Protein AF-N1WBC8-F1 (afdb_monomer_lite)

pLDDT: mean 75.46, std 14.72, range [40.03, 92.44]

Foldseek 3Di:
DPDPPVVVVVVVVVVVVVVVVVVPPDDVLVAPPVVQLLDLVSLLVCLVVVRDQLQAHPPWGDGPLQVLLVPDPPRPCSLVSLVSSVVSVRQQCRAGPVRDGSLNSCVVVVPVPSNVSNVPD

Structure (mmCIF, N/CA/C/O backbone):
data_AF-N1WBC8-F1
#
_entry.id   AF-N1WBC8-F1
#
loop_
_atom_site.group_PDB
_atom_site.id
_atom_site.type_symbol
_atom_site.label_atom_id
_atom_site.label_alt_id
_atom_site.label_comp_id
_atom_site.label_asym_id
_atom_site.label_entity_id
_atom_site.label_seq_id
_atom_site.pdbx_PDB_ins_code
_atom_site.Cartn_x
_atom_site.Cartn_y
_atom_site.Cartn_z
_atom_site.occupancy
_atom_site.B_iso_or_equiv
_atom_site.auth_seq_id
_atom_site.auth_comp_id
_atom_site.auth_asym_id
_atom_site.auth_atom_id
_atom_site.pdbx_PDB_model_num
ATOM 1 N N . MET A 1 1 ? 19.379 -21.138 -60.695 1.00 44.97 1 MET A N 1
ATOM 2 C CA . MET A 1 1 ? 18.490 -20.348 -59.812 1.00 44.97 1 MET A CA 1
ATOM 3 C C . MET A 1 1 ? 18.537 -20.942 -58.409 1.00 44.97 1 MET A C 1
ATOM 5 O O . MET A 1 1 ? 17.700 -21.765 -58.060 1.00 44.97 1 MET A O 1
ATOM 9 N N . VAL A 1 2 ? 19.564 -20.601 -57.625 1.00 48.06 2 VAL A N 1
ATOM 10 C CA . VAL A 1 2 ? 19.658 -21.041 -56.225 1.00 48.06 2 VAL A CA 1
ATOM 11 C C . VAL A 1 2 ? 18.771 -20.110 -55.412 1.00 48.06 2 VAL A C 1
ATOM 13 O O . VAL A 1 2 ? 18.993 -18.904 -55.375 1.00 48.06 2 VAL A O 1
ATOM 16 N N . LYS A 1 3 ? 17.696 -20.685 -54.866 1.00 49.28 3 LYS A N 1
ATOM 17 C CA . LYS A 1 3 ? 16.704 -20.017 -54.026 1.00 49.28 3 LYS A CA 1
ATOM 18 C C . LYS A 1 3 ? 17.417 -19.251 -52.920 1.00 49.28 3 LYS A C 1
ATOM 20 O O . LYS A 1 3 ? 18.082 -19.851 -52.079 1.00 49.28 3 LYS A O 1
ATOM 25 N N . ASP A 1 4 ? 17.190 -17.946 -52.909 1.00 57.06 4 ASP A N 1
ATOM 26 C CA . ASP A 1 4 ? 17.578 -16.997 -51.871 1.00 57.06 4 ASP A CA 1
ATOM 27 C C . ASP A 1 4 ? 16.759 -17.242 -50.582 1.00 57.06 4 ASP A C 1
ATOM 29 O O . ASP A 1 4 ? 15.929 -16.450 -50.134 1.00 57.06 4 ASP A O 1
ATOM 33 N N . SER A 1 5 ? 16.898 -18.459 -50.052 1.00 57.84 5 SER A N 1
ATOM 34 C CA . SER A 1 5 ? 16.231 -18.953 -48.849 1.00 57.84 5 SER A CA 1
ATOM 35 C C . SER A 1 5 ? 16.912 -18.408 -47.596 1.00 57.84 5 SER A C 1
ATOM 37 O O . SER A 1 5 ? 16.259 -18.204 -46.575 1.00 57.84 5 SER A O 1
ATOM 39 N N . ASN A 1 6 ? 18.210 -18.116 -47.701 1.00 51.81 6 ASN A N 1
ATOM 40 C CA . ASN A 1 6 ? 19.028 -17.625 -46.599 1.00 51.81 6 ASN A CA 1
ATOM 41 C C . ASN A 1 6 ? 18.705 -16.159 -46.270 1.00 51.81 6 ASN A C 1
ATOM 43 O O . ASN A 1 6 ? 18.590 -15.825 -45.095 1.00 51.81 6 ASN A O 1
ATOM 47 N N . SER A 1 7 ? 18.444 -15.313 -47.277 1.00 56.66 7 SER A N 1
ATOM 48 C CA . SER A 1 7 ? 18.057 -13.905 -47.080 1.00 56.66 7 SER A CA 1
ATOM 49 C C . SER A 1 7 ? 16.722 -13.758 -46.335 1.00 56.66 7 SER A C 1
ATOM 51 O O . SER A 1 7 ? 16.610 -13.012 -45.362 1.00 56.66 7 SER A O 1
ATOM 53 N N . LYS A 1 8 ? 15.713 -14.564 -46.696 1.00 57.72 8 LYS A N 1
ATOM 54 C CA . LYS A 1 8 ? 14.403 -14.570 -46.014 1.00 57.72 8 LYS A CA 1
ATOM 55 C C . LYS A 1 8 ? 14.492 -15.058 -44.567 1.00 57.72 8 LYS A C 1
ATOM 57 O O . LYS A 1 8 ? 13.728 -14.594 -43.721 1.00 57.72 8 LYS A O 1
ATOM 62 N N . PHE A 1 9 ? 15.409 -15.984 -44.287 1.00 59.47 9 PHE A N 1
ATOM 63 C CA . PHE A 1 9 ? 15.671 -16.476 -42.937 1.00 59.47 9 PHE A CA 1
ATOM 64 C C . PHE A 1 9 ? 16.358 -15.404 -42.083 1.00 59.47 9 PHE A C 1
ATOM 66 O O . PHE A 1 9 ? 15.943 -15.163 -40.954 1.00 59.47 9 PHE A O 1
ATOM 73 N N . PHE A 1 10 ? 17.329 -14.690 -42.659 1.00 60.34 10 PHE A N 1
ATOM 74 C CA . PHE A 1 10 ? 18.046 -13.603 -41.992 1.00 60.34 10 PHE A CA 1
ATOM 75 C C . PHE A 1 10 ? 17.134 -12.419 -41.649 1.00 60.34 10 PHE A C 1
ATOM 77 O O . PHE A 1 10 ? 17.181 -11.911 -40.533 1.00 60.34 10 PHE A O 1
ATOM 84 N N . ILE A 1 11 ? 16.249 -12.017 -42.567 1.00 62.50 11 ILE A N 1
ATOM 85 C CA . ILE A 1 11 ? 15.295 -10.918 -42.338 1.00 62.50 11 ILE A CA 1
ATOM 86 C C . ILE A 1 11 ? 14.271 -11.295 -41.259 1.00 62.50 11 ILE A C 1
ATOM 88 O O . ILE A 1 11 ? 13.966 -10.483 -40.390 1.00 62.50 11 ILE A O 1
ATOM 92 N N . ARG A 1 12 ? 13.767 -12.537 -41.266 1.00 58.19 12 ARG A N 1
ATOM 93 C CA . ARG A 1 12 ? 12.869 -13.032 -40.210 1.00 58.19 12 ARG A CA 1
ATOM 94 C C . ARG A 1 12 ? 13.568 -13.123 -38.861 1.00 58.19 12 ARG A C 1
ATOM 96 O O . ARG A 1 12 ? 12.943 -12.802 -37.860 1.00 58.19 12 ARG A O 1
ATOM 103 N N . PHE A 1 13 ? 14.838 -13.519 -38.842 1.00 66.38 13 PHE A N 1
ATOM 104 C CA . PHE A 1 13 ? 15.658 -13.561 -37.635 1.00 66.38 13 PHE A CA 1
ATOM 105 C C . PHE A 1 13 ? 15.904 -12.155 -37.072 1.00 66.38 13 PHE A C 1
ATOM 107 O O . PHE A 1 13 ? 15.673 -11.941 -35.891 1.00 66.38 13 PHE A O 1
ATOM 114 N N . LEU A 1 14 ? 16.255 -11.179 -37.916 1.00 63.72 14 LEU A N 1
ATOM 115 C CA . LEU A 1 14 ? 16.393 -9.764 -37.541 1.00 63.72 14 LEU A CA 1
ATOM 116 C C . LEU A 1 14 ? 15.074 -9.148 -37.054 1.00 63.72 14 LEU A C 1
ATOM 118 O O . LEU A 1 14 ? 15.063 -8.375 -36.098 1.00 63.72 14 LEU A O 1
ATOM 122 N N . TYR A 1 15 ? 13.950 -9.505 -37.678 1.00 61.25 15 TYR A N 1
ATOM 123 C CA . TYR A 1 15 ? 12.629 -9.093 -37.207 1.00 61.25 15 TYR A CA 1
ATOM 124 C C . TYR A 1 15 ? 12.297 -9.740 -35.857 1.00 61.25 15 TYR A C 1
ATOM 126 O O . TYR A 1 15 ? 11.797 -9.067 -34.969 1.00 61.25 15 TYR A O 1
ATOM 134 N N . TYR A 1 16 ? 12.632 -11.018 -35.657 1.00 57.62 16 TYR A N 1
ATOM 135 C CA . TYR A 1 16 ? 12.417 -11.703 -34.382 1.00 57.62 16 TYR A CA 1
ATOM 136 C C . TYR A 1 16 ? 13.289 -11.134 -33.267 1.00 57.62 16 TYR A C 1
ATOM 138 O O . TYR A 1 16 ? 12.794 -10.930 -32.166 1.00 57.62 16 TYR A O 1
ATOM 146 N N . THR A 1 17 ? 14.564 -10.844 -33.529 1.00 62.38 17 THR A N 1
ATOM 147 C CA . THR A 1 17 ? 15.445 -10.262 -32.513 1.00 62.38 17 THR A CA 1
ATOM 148 C C . THR A 1 17 ? 15.011 -8.848 -32.160 1.00 62.38 17 THR A C 1
ATOM 150 O O . THR A 1 17 ? 14.892 -8.554 -30.981 1.00 62.38 17 THR A O 1
ATOM 153 N N . THR A 1 18 ? 14.677 -7.997 -33.133 1.00 58.62 18 THR A N 1
ATOM 154 C CA . THR A 1 18 ? 14.194 -6.633 -32.848 1.00 58.62 18 THR A CA 1
ATOM 155 C C . THR A 1 18 ? 12.823 -6.618 -32.167 1.00 58.62 18 THR A C 1
ATOM 157 O O . THR A 1 18 ? 12.631 -5.854 -31.224 1.00 58.62 18 THR A O 1
ATOM 160 N N . LEU A 1 19 ? 11.893 -7.491 -32.567 1.00 54.72 19 LEU A N 1
ATOM 161 C CA . LEU A 1 19 ? 10.569 -7.629 -31.950 1.00 54.72 19 LEU A CA 1
ATOM 162 C C . LEU A 1 19 ? 10.660 -8.176 -30.518 1.00 54.72 19 LEU A C 1
ATOM 164 O O . LEU A 1 19 ? 9.981 -7.673 -29.626 1.00 54.72 19 LEU A O 1
ATOM 168 N N . VAL A 1 20 ? 11.531 -9.163 -30.277 1.00 55.50 20 VAL A N 1
ATOM 169 C CA . VAL A 1 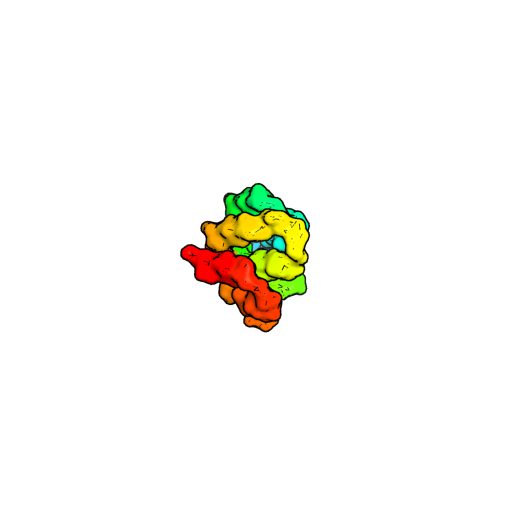20 ? 11.804 -9.682 -28.929 1.00 55.50 20 VAL A CA 1
ATOM 170 C C . VAL A 1 20 ? 12.529 -8.635 -28.095 1.00 55.50 20 VAL A C 1
ATOM 172 O O . VAL A 1 20 ? 12.126 -8.437 -26.964 1.00 55.50 20 VAL A O 1
ATOM 175 N N . SER A 1 21 ? 13.498 -7.889 -28.633 1.00 53.72 21 SER A N 1
ATOM 176 C CA . SER A 1 21 ? 14.140 -6.784 -27.908 1.00 53.72 21 SER A CA 1
ATOM 177 C C . SER A 1 21 ? 13.150 -5.686 -27.508 1.00 53.72 21 SER A C 1
ATOM 179 O O . SER A 1 21 ? 13.275 -5.149 -26.416 1.00 53.72 21 SER A O 1
ATOM 181 N N . PHE A 1 22 ? 12.143 -5.389 -28.340 1.00 54.19 22 PHE A N 1
ATOM 182 C CA . PHE A 1 22 ? 11.068 -4.440 -28.015 1.00 54.19 22 PHE A CA 1
ATOM 183 C C . PHE A 1 22 ? 10.083 -4.979 -26.963 1.00 54.19 22 PHE A C 1
ATOM 185 O O . PHE A 1 22 ? 9.542 -4.206 -26.178 1.00 54.19 22 PHE A O 1
ATOM 192 N N . LEU A 1 23 ? 9.871 -6.299 -26.914 1.00 47.12 23 LEU A N 1
ATOM 193 C CA . LEU A 1 23 ? 9.051 -6.978 -25.899 1.00 47.12 23 LEU A CA 1
ATOM 194 C C . LEU A 1 23 ? 9.824 -7.273 -24.600 1.00 47.12 23 LEU A C 1
ATOM 196 O O . LEU A 1 23 ? 9.219 -7.403 -23.540 1.00 47.12 23 LEU A O 1
ATOM 200 N N . THR A 1 24 ? 11.156 -7.339 -24.670 1.00 44.47 24 THR A N 1
ATOM 201 C CA . THR A 1 24 ? 12.092 -7.407 -23.541 1.00 44.47 24 THR A CA 1
ATOM 202 C C . THR A 1 24 ? 12.691 -6.038 -23.228 1.00 44.47 24 THR A C 1
ATOM 204 O O . THR A 1 24 ? 13.782 -5.971 -22.667 1.00 44.47 24 THR A O 1
ATOM 207 N N . PHE A 1 25 ? 12.002 -4.947 -23.565 1.00 46.12 25 PHE A N 1
ATOM 208 C CA . PHE A 1 25 ? 12.090 -3.712 -22.796 1.00 46.12 25 PHE A CA 1
ATOM 209 C C . PHE A 1 25 ? 11.085 -3.843 -21.643 1.00 46.12 25 PHE A C 1
ATOM 211 O O . PHE A 1 25 ? 9.967 -3.330 -21.737 1.00 46.12 25 PHE A O 1
ATOM 218 N N . PRO A 1 26 ? 11.404 -4.566 -20.550 1.00 46.94 26 PRO A N 1
ATOM 219 C CA . PRO A 1 26 ? 10.640 -4.385 -19.351 1.00 46.94 26 PRO A CA 1
ATOM 220 C C . PRO A 1 26 ? 10.943 -2.976 -18.854 1.00 46.94 26 PRO A C 1
ATOM 222 O O . PRO A 1 26 ? 12.087 -2.530 -18.791 1.00 46.94 26 PRO A O 1
ATOM 225 N N . LEU A 1 27 ? 9.885 -2.337 -18.399 1.00 48.44 27 LEU A N 1
ATOM 226 C CA . LEU A 1 27 ? 9.965 -1.485 -17.238 1.00 48.44 27 LEU A CA 1
ATOM 227 C C . LEU A 1 27 ? 10.791 -0.183 -17.387 1.00 48.44 27 LEU A C 1
ATOM 229 O O . LEU A 1 27 ? 11.807 0.009 -16.733 1.00 48.44 27 LEU A O 1
ATOM 233 N N . LEU A 1 28 ? 10.208 0.831 -18.027 1.00 40.03 28 LEU A N 1
ATOM 234 C CA . LEU A 1 28 ? 9.931 2.039 -17.232 1.00 40.03 28 LEU A CA 1
ATOM 235 C C . LEU A 1 28 ? 8.512 1.917 -16.658 1.00 40.03 28 LEU A C 1
ATOM 237 O O . LEU A 1 28 ? 7.658 2.785 -16.798 1.00 40.03 28 LEU A O 1
ATOM 241 N N . GLY A 1 29 ? 8.250 0.775 -16.021 1.00 48.12 29 GLY A N 1
ATOM 242 C CA . GLY A 1 29 ? 7.195 0.652 -15.041 1.00 48.12 29 GLY A CA 1
ATOM 243 C C . GLY A 1 29 ? 7.668 1.581 -13.956 1.00 48.12 29 GLY A C 1
ATOM 244 O O . GLY A 1 29 ? 8.672 1.290 -13.317 1.00 48.12 29 GLY A O 1
ATOM 245 N N . THR A 1 30 ? 7.050 2.756 -13.903 1.00 54.31 30 THR A N 1
ATOM 246 C CA . THR A 1 30 ? 7.301 3.810 -12.932 1.00 54.31 30 THR A CA 1
ATOM 247 C C . THR A 1 30 ? 7.555 3.161 -11.584 1.00 54.31 30 THR A C 1
ATOM 249 O O . THR A 1 30 ? 6.605 2.715 -10.935 1.00 54.31 30 THR A O 1
ATOM 252 N N . GLU A 1 31 ? 8.828 3.019 -11.214 1.00 61.00 31 GLU A N 1
ATOM 253 C CA . GLU A 1 31 ? 9.176 2.362 -9.968 1.00 61.00 31 GLU A CA 1
ATOM 254 C C . GLU A 1 31 ? 8.432 3.114 -8.864 1.00 61.00 31 GLU A C 1
ATOM 256 O O . GLU A 1 31 ? 8.286 4.343 -8.920 1.00 61.00 31 GLU A O 1
ATOM 261 N N . LEU A 1 32 ? 7.850 2.369 -7.927 1.00 67.06 32 LEU A N 1
ATOM 262 C CA . LEU A 1 32 ? 7.137 2.940 -6.796 1.00 67.06 32 LEU A CA 1
ATOM 263 C C . LEU A 1 32 ? 8.135 3.745 -5.945 1.00 67.06 32 LEU A C 1
ATOM 265 O O . LEU A 1 32 ? 8.737 3.227 -5.006 1.00 67.06 32 LEU A O 1
ATOM 269 N N . ASP A 1 33 ? 8.326 5.014 -6.297 1.00 72.00 33 ASP A N 1
ATOM 270 C CA . ASP A 1 33 ? 9.133 5.954 -5.533 1.00 72.00 33 ASP A CA 1
ATOM 271 C C . ASP A 1 33 ? 8.303 6.485 -4.362 1.00 72.00 33 ASP A C 1
ATOM 273 O O . ASP A 1 33 ? 7.462 7.380 -4.500 1.00 72.00 33 ASP A O 1
ATOM 277 N N . LEU A 1 34 ? 8.556 5.913 -3.187 1.00 70.00 34 LEU A N 1
ATOM 278 C CA . LEU A 1 34 ? 7.876 6.248 -1.938 1.00 70.00 34 LEU A CA 1
ATOM 279 C C . LEU A 1 34 ? 8.117 7.690 -1.485 1.00 70.00 34 LEU A C 1
ATOM 281 O O . LEU A 1 34 ? 7.323 8.212 -0.702 1.00 70.00 34 LEU A O 1
ATOM 285 N N . SER A 1 35 ? 9.173 8.352 -1.972 1.00 69.44 35 SER A N 1
ATOM 286 C CA . SER A 1 35 ? 9.389 9.776 -1.696 1.00 69.44 35 SER A CA 1
ATOM 287 C C . SER A 1 35 ? 8.281 10.633 -2.315 1.00 69.44 35 SER A C 1
ATOM 289 O O . SER A 1 35 ? 7.831 11.600 -1.703 1.00 69.44 35 SER A O 1
ATOM 291 N N . GLN A 1 36 ? 7.768 10.212 -3.475 1.00 68.25 36 GLN A N 1
ATOM 292 C CA . GLN A 1 36 ? 6.736 10.910 -4.242 1.00 68.25 36 GLN A CA 1
ATOM 293 C C . GLN A 1 36 ? 5.313 10.500 -3.839 1.00 68.25 36 GLN A C 1
ATOM 295 O O . GLN A 1 36 ? 4.353 11.169 -4.211 1.00 68.25 36 GLN A O 1
ATOM 300 N N . MET A 1 37 ? 5.156 9.423 -3.065 1.00 70.56 37 MET A N 1
ATOM 301 C CA . MET A 1 37 ? 3.853 8.926 -2.597 1.00 70.56 37 MET A CA 1
ATOM 302 C C . MET A 1 37 ? 3.436 9.504 -1.232 1.00 70.56 37 MET A C 1
ATOM 304 O O . MET A 1 37 ? 2.496 9.017 -0.612 1.00 70.56 37 MET A O 1
ATOM 308 N N . ARG A 1 38 ? 4.127 10.541 -0.736 1.00 73.12 38 ARG A N 1
ATOM 309 C CA . ARG A 1 38 ? 3.763 11.236 0.514 1.00 73.12 38 ARG A CA 1
ATOM 310 C C . ARG A 1 38 ? 2.674 12.294 0.330 1.00 73.12 38 ARG A C 1
ATOM 312 O O . ARG A 1 38 ? 1.998 12.623 1.298 1.00 73.12 38 ARG A O 1
ATOM 319 N N . ASP A 1 39 ? 2.509 12.817 -0.884 1.00 79.31 39 ASP A N 1
ATOM 320 C CA . ASP A 1 39 ? 1.542 13.875 -1.192 1.00 79.31 39 ASP A CA 1
ATOM 321 C C . ASP A 1 39 ? 0.301 13.297 -1.906 1.00 79.31 39 ASP A C 1
ATOM 323 O O . ASP A 1 39 ? 0.433 12.681 -2.972 1.00 79.31 39 ASP A O 1
ATOM 327 N N . PRO A 1 40 ? -0.920 13.525 -1.379 1.00 81.12 40 PRO A N 1
ATOM 328 C CA . PRO A 1 40 ? -2.170 13.127 -2.024 1.00 81.12 40 PRO A CA 1
ATOM 329 C C . PRO A 1 40 ? -2.328 13.595 -3.476 1.00 81.12 40 PRO A C 1
ATOM 331 O O . PRO A 1 40 ? -2.944 12.894 -4.279 1.00 81.12 40 PRO A O 1
ATOM 334 N N . LYS A 1 41 ? -1.810 14.778 -3.825 1.00 82.88 41 LYS A N 1
ATOM 335 C CA . LYS A 1 41 ? -1.880 15.320 -5.189 1.00 82.88 41 LYS A CA 1
ATOM 336 C C . LYS A 1 41 ? -1.032 14.491 -6.144 1.00 82.88 41 LYS A C 1
ATOM 338 O O . LYS A 1 41 ? -1.538 14.055 -7.174 1.00 82.88 41 LYS A O 1
ATOM 343 N N . THR A 1 42 ? 0.206 14.198 -5.757 1.00 82.38 42 THR A N 1
ATOM 344 C CA . THR A 1 42 ? 1.133 13.396 -6.562 1.00 82.38 42 THR A CA 1
ATOM 345 C C . THR A 1 42 ? 0.605 11.980 -6.787 1.00 82.38 42 THR A C 1
ATOM 347 O O . THR A 1 42 ? 0.697 11.468 -7.904 1.00 82.38 42 THR A O 1
ATOM 350 N N . ILE A 1 43 ? -0.016 11.360 -5.771 1.00 82.00 43 ILE A N 1
ATOM 351 C CA . ILE A 1 43 ? -0.679 10.057 -5.942 1.00 82.00 43 ILE A CA 1
ATOM 352 C C . ILE A 1 43 ? -1.796 10.151 -6.982 1.00 82.00 43 ILE A C 1
ATOM 354 O O . ILE A 1 43 ? -1.821 9.353 -7.916 1.00 82.00 43 ILE A O 1
ATOM 358 N N . LYS A 1 44 ? -2.700 11.133 -6.860 1.00 83.25 44 LYS A N 1
ATOM 359 C CA . LYS A 1 44 ? -3.804 11.306 -7.818 1.00 83.25 44 LYS A CA 1
ATOM 360 C C . LYS A 1 44 ? -3.301 11.497 -9.243 1.00 83.25 44 LYS A C 1
ATOM 362 O O . LYS A 1 44 ? -3.820 10.875 -10.162 1.00 83.25 44 LYS A O 1
ATOM 367 N N . GLU A 1 45 ? -2.280 12.325 -9.434 1.00 85.00 45 GLU A N 1
ATOM 368 C CA . GLU A 1 45 ? -1.687 12.541 -10.754 1.00 85.00 45 GLU A CA 1
ATOM 369 C C . GLU A 1 45 ? -1.078 11.265 -11.336 1.00 85.00 45 GLU A C 1
ATOM 371 O O . GLU A 1 45 ? -1.244 11.003 -12.526 1.00 85.00 45 GLU A O 1
ATOM 376 N N . LYS A 1 46 ? -0.393 10.456 -10.519 1.00 82.06 46 LYS A N 1
ATOM 377 C CA . LYS A 1 46 ? 0.165 9.168 -10.954 1.00 82.06 46 LYS A CA 1
ATOM 378 C C . LYS A 1 46 ? -0.936 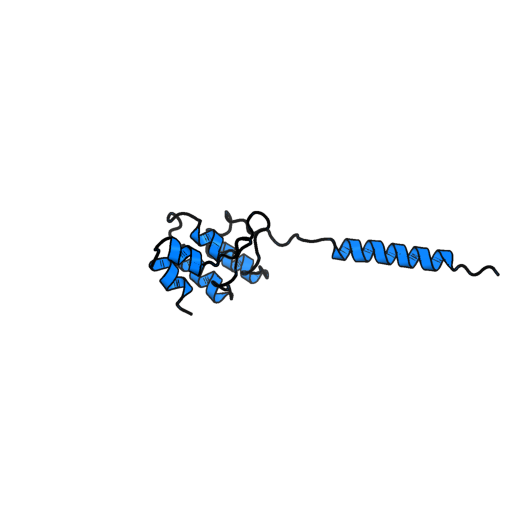8.181 -11.330 1.00 82.06 46 LYS A C 1
ATOM 380 O O . LYS A 1 46 ? -0.871 7.613 -12.416 1.00 82.06 46 LYS A O 1
ATOM 385 N N . VAL A 1 47 ? -1.961 8.025 -10.491 1.00 83.56 47 VAL A N 1
ATOM 386 C CA . VAL A 1 47 ? -3.119 7.164 -10.788 1.00 83.56 47 VAL A CA 1
ATOM 387 C C . VAL A 1 47 ? -3.783 7.596 -12.099 1.00 83.56 47 VAL A C 1
ATOM 389 O O . VAL A 1 47 ? -3.992 6.768 -12.980 1.00 83.56 47 VAL A O 1
ATOM 392 N N . ASN A 1 48 ? -4.003 8.900 -12.296 1.00 84.12 48 ASN A N 1
ATOM 393 C CA . ASN A 1 48 ? -4.576 9.437 -13.537 1.00 84.12 48 ASN A CA 1
ATOM 394 C C . ASN A 1 48 ? -3.701 9.182 -14.778 1.00 84.12 48 ASN A C 1
ATOM 396 O O . ASN A 1 48 ? -4.215 9.136 -15.892 1.00 84.12 48 ASN A O 1
ATOM 400 N N . LYS A 1 49 ? -2.386 9.013 -14.603 1.00 84.94 49 LYS A N 1
ATOM 401 C CA . LYS A 1 49 ? -1.440 8.645 -15.669 1.00 84.94 49 LYS A CA 1
ATOM 402 C C . LYS A 1 49 ? -1.389 7.133 -15.939 1.00 84.94 49 LYS A C 1
ATOM 404 O O . LYS A 1 49 ? -0.536 6.695 -16.704 1.00 84.94 49 LYS A O 1
ATOM 409 N N . GLY A 1 50 ? -2.281 6.346 -15.335 1.00 81.19 50 GLY A N 1
ATOM 410 C CA . GLY A 1 50 ? -2.346 4.894 -15.516 1.00 81.19 50 GLY A CA 1
ATOM 411 C C . GLY A 1 50 ? -1.373 4.122 -14.628 1.00 81.19 50 GLY A C 1
ATOM 412 O O . GLY A 1 50 ? -0.989 3.007 -14.971 1.00 81.19 50 GLY A O 1
ATOM 413 N N . TYR A 1 51 ? -0.943 4.710 -13.508 1.00 83.38 51 TYR A N 1
ATOM 414 C CA . TYR A 1 51 ? -0.162 3.988 -12.509 1.00 83.38 51 TYR A CA 1
ATOM 415 C C . TYR A 1 51 ? -0.967 2.807 -11.957 1.00 83.38 51 TYR A C 1
ATOM 417 O O . TYR A 1 51 ? -2.056 2.998 -11.415 1.00 83.38 51 TYR A O 1
ATOM 425 N N . ASP A 1 52 ? -0.408 1.604 -12.059 1.00 86.38 52 ASP A N 1
ATOM 426 C CA . ASP A 1 52 ? -0.985 0.411 -11.449 1.00 86.38 52 ASP A CA 1
ATOM 427 C C . ASP A 1 52 ? -0.783 0.454 -9.928 1.00 86.38 52 ASP A C 1
ATOM 429 O O . ASP A 1 52 ? 0.320 0.270 -9.411 1.00 86.38 52 ASP A O 1
ATOM 433 N N . VAL A 1 53 ? -1.870 0.707 -9.201 1.00 87.19 53 VAL A N 1
ATOM 434 C CA . VAL A 1 53 ? -1.887 0.791 -7.735 1.00 87.19 53 VAL A CA 1
ATOM 435 C C . VAL A 1 53 ? -1.612 -0.544 -7.038 1.00 87.19 53 VAL A C 1
ATOM 437 O O . VAL A 1 53 ? -1.284 -0.548 -5.853 1.00 87.19 53 VAL A O 1
ATOM 440 N N . ASN A 1 54 ? -1.679 -1.663 -7.759 1.00 88.50 54 ASN A N 1
ATOM 441 C CA . ASN A 1 54 ? -1.346 -2.994 -7.252 1.00 88.50 54 ASN A CA 1
ATOM 442 C C . ASN A 1 54 ? 0.043 -3.467 -7.698 1.00 88.50 54 ASN A C 1
ATOM 444 O O . ASN A 1 54 ? 0.459 -4.578 -7.354 1.00 88.50 54 ASN A O 1
ATOM 448 N N . ALA A 1 55 ? 0.786 -2.618 -8.415 1.00 86.56 55 ALA A N 1
ATOM 449 C CA . ALA A 1 55 ? 2.141 -2.920 -8.831 1.00 86.56 55 ALA A CA 1
ATOM 450 C C . ALA A 1 55 ? 3.033 -3.224 -7.623 1.00 86.56 55 ALA A C 1
ATOM 452 O O . ALA A 1 55 ? 3.014 -2.537 -6.596 1.00 86.56 55 ALA A O 1
ATOM 453 N N . LYS A 1 56 ? 3.861 -4.255 -7.782 1.00 86.31 56 LYS A N 1
ATOM 454 C CA . LYS A 1 56 ? 4.857 -4.649 -6.791 1.00 86.31 56 LYS A CA 1
ATOM 455 C C . LYS A 1 56 ? 6.172 -3.952 -7.091 1.00 86.31 56 LYS A C 1
ATOM 457 O O . LYS A 1 56 ? 6.674 -4.006 -8.213 1.00 86.31 56 LYS A O 1
ATOM 462 N N . ARG A 1 57 ? 6.750 -3.315 -6.079 1.00 81.94 57 ARG A N 1
ATOM 463 C CA . ARG A 1 57 ? 8.068 -2.689 -6.174 1.00 81.94 57 ARG A CA 1
ATOM 464 C C . ARG A 1 57 ? 9.142 -3.756 -6.362 1.00 81.94 57 ARG A C 1
ATOM 466 O O . ARG A 1 57 ? 9.148 -4.753 -5.652 1.00 81.94 57 ARG A O 1
ATOM 473 N N . SER A 1 58 ? 10.093 -3.534 -7.260 1.00 80.44 58 SER A N 1
ATOM 474 C CA . SE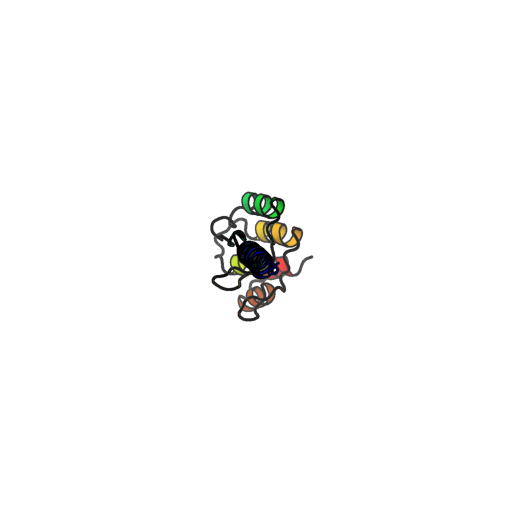R A 1 58 ? 11.118 -4.538 -7.584 1.00 80.44 58 SER A CA 1
ATOM 475 C C . SER A 1 58 ? 12.053 -4.875 -6.418 1.00 80.44 58 SER A C 1
ATOM 477 O O . SER A 1 58 ? 12.561 -5.987 -6.345 1.00 80.44 58 SER A O 1
ATOM 479 N N . ALA A 1 59 ? 12.291 -3.928 -5.505 1.00 79.19 59 ALA A N 1
ATOM 480 C CA . ALA A 1 59 ? 13.259 -4.108 -4.423 1.00 79.19 59 ALA A CA 1
ATOM 481 C C . ALA A 1 59 ? 12.762 -5.009 -3.278 1.00 79.19 59 ALA A C 1
ATOM 483 O O . ALA A 1 59 ? 13.567 -5.682 -2.641 1.00 79.19 59 ALA A O 1
ATOM 484 N N . ASP A 1 60 ? 11.462 -4.995 -2.978 1.00 79.19 60 ASP A N 1
ATOM 485 C CA . ASP A 1 60 ? 10.880 -5.739 -1.853 1.00 79.19 60 ASP A CA 1
ATOM 486 C C . ASP A 1 60 ? 9.553 -6.443 -2.175 1.00 79.19 60 ASP A C 1
ATOM 488 O O . ASP A 1 60 ? 8.975 -7.106 -1.322 1.00 79.19 60 ASP A O 1
ATOM 492 N N . GLY A 1 61 ? 9.042 -6.307 -3.393 1.00 84.06 61 GLY A N 1
ATOM 493 C CA . GLY A 1 61 ? 7.731 -6.814 -3.776 1.00 84.06 61 GLY A CA 1
ATOM 494 C C . GLY A 1 61 ? 6.559 -6.061 -3.143 1.00 84.06 61 GLY A C 1
ATOM 495 O O . GLY A 1 61 ? 5.423 -6.497 -3.324 1.00 84.06 61 GLY A O 1
ATOM 496 N N . ASN A 1 62 ? 6.791 -4.961 -2.417 1.00 87.19 62 ASN A N 1
ATOM 497 C CA . ASN A 1 62 ? 5.717 -4.257 -1.726 1.00 87.19 62 ASN A CA 1
ATOM 498 C C . ASN A 1 62 ? 4.794 -3.551 -2.718 1.00 87.19 62 ASN A C 1
ATOM 500 O O . ASN A 1 62 ? 5.248 -2.932 -3.682 1.00 87.19 62 ASN A O 1
ATOM 504 N N . THR A 1 63 ? 3.496 -3.584 -2.429 1.00 88.31 63 THR A N 1
ATOM 505 C CA . THR A 1 63 ? 2.523 -2.682 -3.051 1.00 88.31 63 THR A CA 1
ATOM 506 C C . THR A 1 63 ? 2.588 -1.296 -2.413 1.00 88.31 63 THR A C 1
ATOM 508 O O . THR A 1 63 ? 3.149 -1.117 -1.327 1.00 88.31 63 THR A O 1
ATOM 511 N N . VAL A 1 64 ? 1.969 -0.300 -3.051 1.00 86.81 64 VAL A N 1
ATOM 512 C CA . VAL A 1 64 ? 1.876 1.066 -2.505 1.00 86.81 64 VAL A CA 1
ATOM 513 C C . VAL A 1 64 ? 1.197 1.108 -1.134 1.00 86.81 64 VAL A C 1
ATOM 515 O O . VAL A 1 64 ? 1.687 1.791 -0.234 1.00 86.81 64 VAL A O 1
ATOM 518 N N . LEU A 1 65 ? 0.136 0.316 -0.934 1.00 89.50 65 LEU A N 1
ATOM 519 C CA . LEU A 1 65 ? -0.553 0.214 0.354 1.00 89.50 65 LEU A CA 1
ATOM 520 C C . LEU A 1 65 ? 0.377 -0.336 1.433 1.00 89.50 65 LEU A C 1
ATOM 522 O O . LEU A 1 65 ? 0.459 0.225 2.525 1.00 89.50 65 LEU A O 1
ATOM 526 N N . LEU A 1 66 ? 1.112 -1.404 1.124 1.00 88.81 66 LEU A N 1
ATOM 527 C CA . LEU A 1 66 ? 2.016 -2.026 2.080 1.00 88.81 66 LEU A CA 1
ATOM 528 C C . LEU A 1 66 ? 3.190 -1.106 2.439 1.00 88.81 66 LEU A C 1
ATOM 530 O O . LEU A 1 66 ? 3.535 -0.943 3.611 1.00 88.81 66 LEU A O 1
ATOM 534 N N . ALA A 1 67 ? 3.766 -0.443 1.439 1.00 85.44 67 ALA A N 1
ATOM 535 C CA . ALA A 1 67 ? 4.844 0.503 1.661 1.00 85.44 67 ALA A CA 1
ATOM 536 C C . ALA A 1 67 ? 4.401 1.675 2.550 1.00 85.44 67 ALA A C 1
ATOM 538 O O . ALA A 1 67 ? 5.135 2.071 3.453 1.00 85.44 67 ALA A O 1
ATOM 539 N N . MET A 1 68 ? 3.173 2.173 2.376 1.00 84.19 68 MET A N 1
ATOM 540 C CA . MET A 1 68 ? 2.617 3.202 3.252 1.00 84.19 68 MET A CA 1
ATOM 541 C C . MET A 1 68 ? 2.454 2.741 4.697 1.00 84.19 68 MET A C 1
ATOM 543 O O . MET A 1 68 ? 2.648 3.545 5.605 1.00 84.19 68 MET A O 1
ATOM 547 N N . ILE A 1 69 ? 2.116 1.474 4.948 1.00 85.75 69 ILE A N 1
ATOM 548 C CA . ILE A 1 69 ? 2.047 0.947 6.319 1.00 85.75 69 ILE A CA 1
ATOM 549 C C . ILE A 1 69 ? 3.420 1.039 6.988 1.00 85.75 69 ILE A C 1
ATOM 551 O O . ILE A 1 69 ? 3.497 1.499 8.126 1.00 85.75 69 ILE A O 1
ATOM 555 N N . ASN A 1 70 ? 4.480 0.693 6.254 1.00 79.94 70 ASN A N 1
ATOM 556 C CA . ASN A 1 70 ? 5.866 0.743 6.725 1.00 79.94 70 ASN A CA 1
ATOM 557 C C . ASN A 1 70 ? 6.436 2.167 6.830 1.00 79.94 70 ASN A C 1
ATOM 559 O O . ASN A 1 70 ? 7.385 2.393 7.580 1.00 79.94 70 ASN A O 1
ATOM 563 N N . MET A 1 71 ? 5.869 3.141 6.116 1.00 74.56 71 MET A N 1
ATOM 564 C CA . MET A 1 71 ? 6.195 4.551 6.330 1.00 74.56 71 MET A CA 1
ATOM 565 C C . MET A 1 71 ? 5.710 4.958 7.724 1.00 74.56 71 MET A C 1
ATOM 567 O O . MET A 1 71 ? 4.551 4.724 8.068 1.00 74.56 71 MET A O 1
ATOM 571 N N . GLY A 1 72 ? 6.590 5.549 8.533 1.00 66.31 72 GLY A N 1
ATOM 572 C CA . GLY A 1 72 ? 6.280 5.977 9.900 1.00 66.31 72 GLY A CA 1
ATOM 573 C C . GLY A 1 72 ? 5.026 6.858 10.010 1.00 66.31 72 GLY A C 1
ATOM 574 O O . GLY A 1 72 ? 4.468 7.338 9.020 1.00 66.31 72 GLY A O 1
ATOM 575 N N . ASN A 1 73 ? 4.562 7.080 11.240 1.00 62.44 73 ASN A N 1
ATOM 576 C CA . ASN A 1 73 ? 3.336 7.841 11.520 1.00 62.44 73 ASN A CA 1
ATOM 577 C C . ASN A 1 73 ? 3.435 9.347 11.207 1.00 62.44 73 ASN A C 1
ATOM 579 O O . ASN A 1 73 ? 2.448 10.060 11.365 1.00 62.44 73 ASN A O 1
ATOM 583 N N . ASP A 1 74 ? 4.585 9.816 10.728 1.00 61.00 74 ASP A N 1
ATOM 584 C CA . ASP A 1 74 ? 4.885 11.231 10.487 1.00 61.00 74 ASP A CA 1
ATOM 585 C C . ASP A 1 74 ? 4.125 11.827 9.290 1.00 61.00 74 ASP A C 1
ATOM 587 O O . ASP A 1 74 ? 4.132 13.038 9.078 1.00 61.00 74 ASP A O 1
ATOM 591 N N . ALA A 1 75 ? 3.455 10.995 8.487 1.00 60.47 75 ALA A N 1
ATOM 592 C CA . ALA A 1 75 ? 2.615 11.461 7.392 1.00 60.47 75 ALA A CA 1
ATOM 593 C C . ALA A 1 75 ? 1.239 11.904 7.919 1.00 60.47 75 ALA A C 1
ATOM 595 O O . ALA A 1 75 ? 0.323 11.091 8.071 1.00 60.47 75 ALA A O 1
ATOM 596 N N . THR A 1 76 ? 1.074 13.209 8.145 1.00 61.62 76 THR A N 1
ATOM 597 C CA . THR A 1 76 ? -0.181 13.853 8.581 1.00 61.62 76 THR A CA 1
ATOM 598 C C . THR A 1 76 ? -1.383 13.472 7.702 1.00 61.62 76 THR A C 1
ATOM 600 O O . THR A 1 76 ? -2.503 13.347 8.194 1.00 61.62 76 THR A O 1
ATOM 603 N N . ASP A 1 77 ? -1.141 13.187 6.418 1.00 73.38 77 ASP A N 1
ATOM 604 C CA . ASP A 1 77 ? -2.159 12.846 5.418 1.00 73.38 77 ASP A CA 1
ATOM 605 C C . ASP A 1 77 ? -2.315 11.338 5.144 1.00 73.38 77 ASP A C 1
ATOM 607 O O . ASP A 1 77 ? -3.039 10.950 4.224 1.00 73.38 77 ASP A O 1
ATOM 611 N N . LYS A 1 78 ? -1.689 10.457 5.939 1.00 79.62 78 LYS A N 1
ATOM 612 C CA . LYS A 1 78 ? -1.707 8.995 5.721 1.00 79.62 78 LYS A CA 1
ATOM 613 C C . LYS A 1 78 ? -3.118 8.417 5.488 1.00 79.62 78 LYS A C 1
ATOM 615 O O . LYS A 1 78 ? -3.277 7.674 4.521 1.00 79.62 78 LYS A O 1
ATOM 620 N N . PRO A 1 79 ? -4.170 8.783 6.255 1.00 84.12 79 PRO A N 1
ATOM 621 C CA . PRO A 1 79 ? -5.533 8.310 5.986 1.00 84.12 79 PRO A CA 1
ATOM 622 C C . PRO A 1 79 ? -6.084 8.719 4.615 1.00 84.12 79 PRO A C 1
ATOM 624 O O . PRO A 1 79 ? -6.750 7.929 3.953 1.00 84.12 79 PRO A O 1
ATOM 627 N N . LYS A 1 80 ? -5.784 9.943 4.168 1.00 85.94 80 LYS A N 1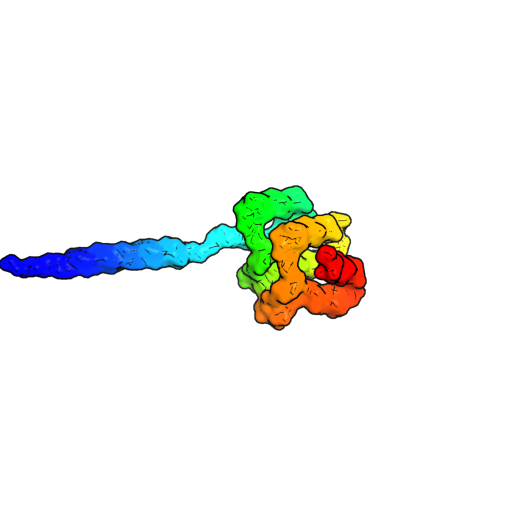
ATOM 628 C CA . LYS A 1 80 ? -6.242 10.475 2.880 1.00 85.94 80 LYS A CA 1
ATOM 629 C C . LYS A 1 80 ? -5.554 9.775 1.711 1.00 85.94 80 LYS A C 1
ATOM 631 O O . LYS A 1 80 ? -6.190 9.511 0.697 1.00 85.94 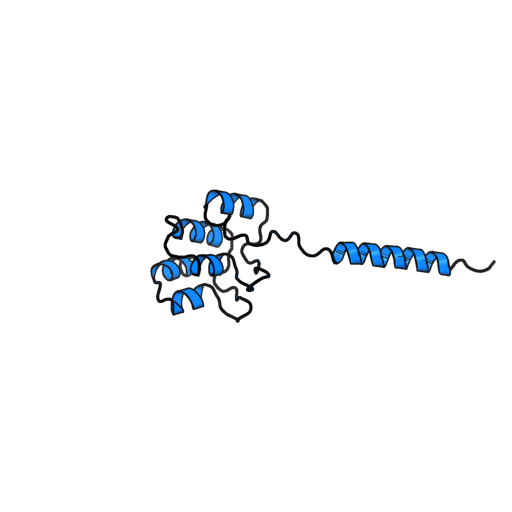80 LYS A O 1
ATOM 636 N N . LEU A 1 81 ? -4.273 9.446 1.870 1.00 86.00 81 LEU A N 1
ATOM 637 C CA . LEU A 1 81 ? -3.528 8.643 0.903 1.00 86.00 81 LEU A CA 1
ATOM 638 C C . LEU A 1 81 ? -4.145 7.241 0.758 1.00 86.00 81 LEU A C 1
ATOM 640 O O . LEU A 1 81 ? -4.375 6.803 -0.366 1.00 86.00 81 LEU A O 1
ATOM 644 N N . PHE A 1 82 ? -4.488 6.580 1.875 1.00 88.56 82 PHE A N 1
ATOM 645 C CA . PHE A 1 82 ? -5.159 5.273 1.849 1.00 88.56 82 PHE A CA 1
ATOM 646 C C . PHE A 1 82 ? -6.486 5.350 1.095 1.00 88.56 82 PHE A C 1
ATOM 648 O O . PHE A 1 82 ? -6.715 4.549 0.198 1.00 88.56 82 PHE A O 1
ATOM 655 N N . GLN A 1 83 ? -7.319 6.353 1.390 1.00 88.38 83 GLN A N 1
ATOM 656 C CA . GLN A 1 83 ? -8.593 6.540 0.692 1.00 88.38 83 GLN A CA 1
ATOM 657 C C . GLN A 1 83 ? -8.419 6.711 -0.819 1.00 88.38 83 GLN A C 1
ATOM 659 O O . GLN A 1 83 ? -9.133 6.074 -1.580 1.00 88.38 83 GLN A O 1
ATOM 664 N N . ILE A 1 84 ? -7.467 7.537 -1.264 1.00 88.31 84 ILE A N 1
ATOM 665 C CA . ILE A 1 84 ? -7.230 7.766 -2.698 1.00 88.31 84 ILE A CA 1
ATOM 666 C C . ILE A 1 84 ? -6.814 6.473 -3.400 1.00 88.31 84 ILE A C 1
ATOM 668 O O . ILE A 1 84 ? -7.286 6.197 -4.498 1.00 88.31 84 ILE A O 1
ATOM 672 N N . LEU A 1 85 ? -5.932 5.691 -2.778 1.00 89.06 85 LEU A N 1
ATOM 673 C CA . LEU A 1 85 ? -5.437 4.446 -3.359 1.00 89.06 85 LEU A CA 1
ATOM 674 C C . LEU A 1 85 ? -6.519 3.366 -3.393 1.00 89.06 85 LEU A C 1
ATOM 676 O O . LEU A 1 85 ? -6.688 2.719 -4.419 1.00 89.06 85 LEU A O 1
ATOM 680 N N . LEU A 1 86 ? -7.287 3.212 -2.314 1.00 90.75 86 LEU A N 1
ATOM 681 C CA . LEU A 1 86 ? -8.413 2.276 -2.262 1.00 90.75 86 LEU A CA 1
ATOM 682 C C . LEU A 1 86 ? -9.493 2.655 -3.290 1.00 90.75 86 LEU A C 1
ATOM 684 O O . LEU A 1 86 ? -9.933 1.806 -4.055 1.00 90.75 86 LEU A O 1
ATOM 688 N N . GLN A 1 87 ? -9.834 3.945 -3.409 1.00 89.50 87 GLN A N 1
ATOM 689 C CA . GLN A 1 87 ? -10.743 4.450 -4.453 1.00 89.50 87 GLN A CA 1
ATOM 690 C C . GLN A 1 87 ? -10.216 4.221 -5.874 1.00 89.50 87 GLN A C 1
ATOM 692 O O . GLN A 1 87 ? -11.000 4.101 -6.811 1.00 89.50 87 GLN A O 1
ATOM 697 N N . ALA A 1 88 ? -8.895 4.167 -6.040 1.00 88.06 88 ALA A N 1
ATOM 698 C CA . ALA A 1 88 ? -8.245 3.840 -7.301 1.00 88.06 88 ALA A CA 1
ATOM 699 C C . ALA A 1 88 ? -8.177 2.324 -7.582 1.00 88.06 88 ALA A C 1
ATOM 701 O O . ALA A 1 88 ? -7.617 1.931 -8.602 1.00 88.06 88 ALA A O 1
ATOM 702 N N . GLY A 1 89 ? -8.735 1.477 -6.708 1.00 89.19 89 GLY A N 1
ATOM 703 C CA . GLY A 1 89 ? -8.752 0.021 -6.866 1.00 89.19 89 GLY A CA 1
ATOM 704 C C . GLY A 1 89 ? -7.524 -0.691 -6.295 1.00 89.19 89 GLY A C 1
ATOM 705 O O . GLY A 1 89 ? -7.204 -1.802 -6.724 1.00 89.19 89 GLY A O 1
ATOM 706 N N . ALA A 1 90 ? -6.803 -0.065 -5.361 1.00 90.88 90 ALA A N 1
ATOM 707 C CA . ALA A 1 90 ? -5.730 -0.745 -4.649 1.00 90.88 90 ALA A CA 1
ATOM 708 C C . ALA A 1 90 ? -6.320 -1.864 -3.781 1.00 90.88 90 ALA A C 1
ATOM 710 O O . ALA A 1 90 ? -7.150 -1.605 -2.914 1.00 90.88 90 ALA A O 1
ATOM 711 N N . ASP A 1 91 ? -5.873 -3.095 -4.001 1.00 92.19 91 ASP A N 1
ATOM 712 C CA . ASP A 1 91 ? -6.325 -4.274 -3.281 1.00 92.19 91 ASP A CA 1
ATOM 713 C C . ASP A 1 91 ? -5.467 -4.472 -2.018 1.00 92.19 91 ASP A C 1
ATOM 715 O O . ASP A 1 91 ? -4.276 -4.813 -2.110 1.00 92.19 91 ASP A O 1
ATOM 719 N N . PRO A 1 92 ? -6.048 -4.302 -0.816 1.00 92.38 92 PRO A N 1
ATOM 720 C CA . PRO A 1 92 ? -5.328 -4.455 0.440 1.00 92.38 92 PRO A CA 1
ATOM 721 C C . PRO A 1 92 ? -4.936 -5.914 0.740 1.00 92.38 92 PRO A C 1
ATOM 723 O O . PRO A 1 92 ? -4.139 -6.152 1.655 1.00 92.38 92 PRO A O 1
ATOM 726 N N . GLN A 1 93 ? -5.449 -6.886 -0.024 1.00 92.44 93 GLN A N 1
ATOM 727 C CA . GLN A 1 93 ? -5.084 -8.301 0.046 1.00 92.44 93 GLN A CA 1
ATOM 728 C C . GLN A 1 93 ? -3.947 -8.694 -0.902 1.00 92.44 93 GLN A C 1
ATOM 730 O O . GLN A 1 93 ? -3.430 -9.811 -0.783 1.00 92.44 93 GLN A O 1
ATOM 735 N N . THR A 1 94 ? -3.497 -7.799 -1.789 1.00 90.38 94 THR A N 1
ATOM 736 C CA . THR A 1 94 ? -2.354 -8.092 -2.660 1.00 90.38 94 THR A CA 1
ATOM 737 C C . THR A 1 94 ? -1.123 -8.403 -1.814 1.00 90.38 94 THR A C 1
ATOM 739 O O . THR A 1 94 ? -0.697 -7.610 -0.973 1.00 90.38 94 THR A O 1
ATOM 742 N N . LYS A 1 95 ? -0.547 -9.585 -2.049 1.00 89.25 95 LYS A N 1
ATOM 743 C CA . LYS A 1 95 ? 0.597 -10.097 -1.294 1.00 89.25 95 LYS A CA 1
ATOM 744 C C . LYS A 1 95 ? 1.919 -9.634 -1.891 1.00 89.25 95 LYS A C 1
ATOM 746 O O . LYS A 1 95 ? 2.101 -9.698 -3.109 1.00 89.25 95 LYS A O 1
ATOM 751 N N . ASP A 1 96 ? 2.853 -9.247 -1.037 1.00 86.56 96 ASP A N 1
ATOM 752 C CA . ASP A 1 96 ? 4.248 -8.999 -1.397 1.00 86.56 96 ASP A CA 1
ATOM 753 C C . ASP A 1 96 ? 5.003 -10.296 -1.759 1.00 86.56 96 ASP A C 1
ATOM 755 O O . ASP A 1 96 ? 4.413 -11.375 -1.900 1.00 86.56 96 ASP A O 1
ATOM 759 N N . GLN A 1 97 ? 6.325 -10.204 -1.933 1.00 87.12 97 GLN A N 1
ATOM 760 C CA . GLN A 1 97 ? 7.171 -11.366 -2.235 1.00 87.12 97 GLN A CA 1
ATOM 761 C C . GLN A 1 97 ? 7.297 -12.362 -1.069 1.00 87.12 97 GLN A C 1
ATOM 763 O O . GLN A 1 97 ? 7.642 -13.522 -1.282 1.00 87.12 97 GLN A O 1
ATOM 768 N N . TRP A 1 98 ? 7.015 -11.925 0.159 1.00 87.88 98 TRP A N 1
ATOM 769 C CA . TRP A 1 98 ? 7.023 -12.752 1.365 1.00 87.88 98 TRP A CA 1
ATOM 770 C C . TRP A 1 98 ? 5.640 -13.335 1.678 1.00 87.88 98 TRP A C 1
ATOM 772 O O . TRP A 1 98 ? 5.447 -13.970 2.718 1.00 87.88 98 TRP A O 1
ATOM 782 N N . GLY A 1 99 ? 4.671 -13.140 0.779 1.00 89.50 99 GLY A N 1
ATOM 783 C CA . GLY A 1 99 ? 3.312 -13.635 0.929 1.00 89.50 99 GLY A CA 1
ATOM 784 C C . GLY A 1 99 ? 2.481 -12.839 1.933 1.00 89.50 99 GLY A C 1
ATOM 785 O O . GLY A 1 99 ? 1.512 -13.395 2.449 1.00 89.50 99 GLY A O 1
ATOM 786 N N . LYS A 1 100 ? 2.857 -11.587 2.225 1.00 90.00 100 LYS A N 1
ATOM 787 C CA . LYS A 1 100 ? 2.182 -10.716 3.189 1.00 90.00 100 LYS A CA 1
ATOM 788 C C . LYS A 1 100 ? 1.384 -9.608 2.514 1.00 90.00 100 LYS A C 1
ATOM 790 O O . LYS A 1 100 ? 1.881 -8.943 1.611 1.00 90.00 100 LYS A O 1
ATOM 795 N N . SER A 1 101 ? 0.147 -9.407 2.958 1.00 91.88 101 SER A N 1
ATOM 796 C CA . SER A 1 101 ? -0.735 -8.335 2.488 1.00 91.88 101 SER A CA 1
ATOM 797 C C . SER A 1 101 ? -0.705 -7.101 3.394 1.00 91.88 101 SER A C 1
ATOM 799 O O . SER A 1 101 ? -0.186 -7.131 4.516 1.00 91.88 101 SER A O 1
ATOM 801 N N . ALA A 1 102 ? -1.296 -6.000 2.923 1.00 90.50 102 ALA A N 1
ATOM 802 C CA . ALA A 1 102 ? -1.421 -4.775 3.706 1.00 90.50 102 ALA A CA 1
ATOM 803 C C . ALA A 1 102 ? -2.258 -5.005 4.981 1.00 90.50 102 ALA A C 1
ATOM 805 O O . ALA A 1 102 ? -1.886 -4.536 6.058 1.00 90.50 102 ALA A O 1
ATOM 806 N N . ILE A 1 103 ? -3.344 -5.783 4.888 1.00 90.69 103 ILE A N 1
ATOM 807 C CA . ILE A 1 103 ? -4.168 -6.139 6.055 1.00 90.69 103 ILE A CA 1
ATOM 808 C C . ILE A 1 103 ? -3.351 -6.939 7.067 1.00 90.69 103 ILE A C 1
ATOM 810 O O . ILE A 1 103 ? -3.308 -6.564 8.235 1.00 90.69 103 ILE A O 1
ATOM 814 N N . GLU A 1 104 ? -2.643 -7.983 6.629 1.00 91.44 104 GLU A N 1
ATOM 815 C CA . GLU A 1 104 ? -1.846 -8.825 7.531 1.00 91.44 104 GLU A CA 1
ATOM 816 C C . GLU A 1 104 ? -0.759 -8.013 8.254 1.00 91.44 104 GLU A C 1
ATOM 818 O O . GLU A 1 104 ? -0.491 -8.228 9.437 1.00 91.44 104 GLU A O 1
ATOM 823 N N . PHE A 1 105 ? -0.143 -7.040 7.576 1.00 88.50 105 PHE A N 1
ATOM 824 C CA . PHE A 1 105 ? 0.813 -6.132 8.210 1.00 88.50 105 PHE A CA 1
ATOM 825 C C . PHE A 1 105 ? 0.160 -5.201 9.234 1.00 88.50 105 PHE A C 1
ATOM 827 O O . PHE A 1 105 ? 0.691 -5.040 10.335 1.00 88.50 105 PHE A O 1
ATOM 834 N N . ALA A 1 106 ? -0.987 -4.607 8.905 1.00 87.75 106 ALA A N 1
ATOM 835 C CA . ALA A 1 106 ? -1.715 -3.740 9.825 1.00 87.75 106 ALA A CA 1
ATOM 836 C C . ALA A 1 106 ? -2.209 -4.501 11.073 1.00 87.75 106 ALA A C 1
ATOM 838 O O . ALA A 1 106 ? -2.181 -3.948 12.176 1.00 87.75 106 ALA A O 1
ATOM 839 N N . GLU A 1 107 ? -2.584 -5.778 10.923 1.00 89.19 107 GLU A N 1
ATOM 840 C CA . GLU A 1 107 ? -2.944 -6.675 12.030 1.00 89.19 107 GLU A CA 1
ATOM 841 C C . GLU A 1 107 ? -1.736 -6.961 12.922 1.00 89.19 107 GLU A C 1
ATOM 843 O O . GLU A 1 107 ? -1.818 -6.811 14.141 1.00 89.19 107 GLU A O 1
ATOM 848 N N . ARG A 1 108 ? -0.576 -7.271 12.330 1.00 87.94 108 ARG A N 1
ATOM 849 C CA . ARG A 1 108 ? 0.663 -7.511 13.088 1.00 87.94 108 ARG A CA 1
ATOM 850 C C . ARG A 1 108 ? 1.170 -6.284 13.840 1.00 87.94 108 ARG A C 1
ATOM 852 O O . ARG A 1 108 ? 1.740 -6.439 14.915 1.00 87.94 108 ARG A O 1
ATOM 859 N N . GLN A 1 109 ? 0.989 -5.085 13.288 1.00 84.69 109 GLN A N 1
ATOM 860 C CA . GLN A 1 109 ? 1.359 -3.835 13.961 1.00 84.69 109 GLN A CA 1
ATOM 861 C C . GLN A 1 109 ? 0.344 -3.403 15.030 1.00 84.69 109 GLN A C 1
ATOM 863 O O . GLN A 1 109 ? 0.580 -2.405 15.708 1.00 84.69 109 GLN A O 1
ATOM 868 N N . ASN A 1 110 ? -0.776 -4.123 15.175 1.00 84.69 110 ASN A N 1
ATOM 869 C CA . ASN A 1 110 ? -1.884 -3.759 16.052 1.00 84.69 110 ASN A CA 1
ATOM 870 C C . ASN A 1 110 ? -2.331 -2.299 15.834 1.00 84.69 110 ASN A C 1
ATOM 872 O O . ASN A 1 110 ? -2.486 -1.528 16.781 1.00 84.69 110 ASN A O 1
ATOM 876 N N . ASN A 1 111 ? -2.473 -1.897 14.562 1.00 81.88 111 ASN A N 1
ATOM 877 C CA . ASN A 1 111 ? -2.823 -0.532 14.174 1.00 81.88 111 ASN A CA 1
ATOM 878 C C . ASN A 1 111 ? -4.306 -0.452 13.761 1.00 81.88 111 ASN A C 1
ATOM 880 O O . ASN A 1 111 ? -4.623 -0.548 12.569 1.00 81.88 111 ASN A O 1
ATOM 884 N N . PRO A 1 112 ? -5.239 -0.256 14.715 1.00 82.12 112 PRO A N 1
ATOM 885 C CA . PRO A 1 112 ? -6.675 -0.290 14.440 1.00 82.12 112 PRO A CA 1
ATOM 886 C C . PRO A 1 112 ? -7.119 0.814 13.478 1.00 82.12 112 PRO A C 1
ATOM 888 O O . PRO A 1 112 ? -8.082 0.632 12.740 1.00 82.12 112 PRO A O 1
ATOM 891 N N . LYS A 1 113 ? -6.402 1.945 13.435 1.00 83.25 113 LYS A N 1
ATOM 892 C CA . LYS A 1 113 ? -6.714 3.052 12.526 1.00 83.25 113 LYS A CA 1
ATOM 893 C C . LYS A 1 113 ? -6.474 2.659 11.069 1.00 83.25 113 LYS A C 1
ATOM 895 O O . LYS A 1 113 ? -7.325 2.916 10.226 1.00 83.25 113 LYS A O 1
ATOM 900 N N . VAL A 1 114 ? -5.337 2.027 10.775 1.00 83.94 114 VAL A N 1
ATOM 901 C CA . VAL A 1 114 ? -5.036 1.529 9.422 1.00 83.94 114 VAL A CA 1
ATOM 902 C C . VAL A 1 114 ? -5.956 0.365 9.063 1.00 83.94 114 VAL A C 1
ATOM 904 O O . VAL A 1 114 ? -6.484 0.341 7.959 1.00 83.94 114 VAL A O 1
ATOM 907 N N . LEU A 1 115 ? -6.223 -0.552 9.996 1.00 87.88 115 LEU A N 1
ATOM 908 C CA . LEU A 1 115 ? -7.171 -1.645 9.760 1.00 87.88 115 LEU A CA 1
ATOM 909 C C . LEU A 1 115 ? -8.573 -1.146 9.432 1.00 87.88 115 LEU A C 1
ATOM 911 O O . LEU A 1 115 ? -9.194 -1.663 8.511 1.00 87.88 115 LEU A O 1
ATOM 915 N N . GLY A 1 116 ? -9.046 -0.129 10.154 1.00 86.94 116 GLY A N 1
ATOM 916 C CA . GLY A 1 116 ? -10.323 0.512 9.869 1.00 86.94 116 GLY A CA 1
ATOM 917 C C . GLY A 1 116 ? -10.372 1.082 8.455 1.00 86.94 116 GLY A C 1
ATOM 918 O O . GLY A 1 116 ? -11.380 0.922 7.789 1.00 86.94 116 GLY A O 1
ATOM 919 N N . LEU A 1 117 ? -9.277 1.672 7.966 1.00 86.56 117 LEU A N 1
ATOM 920 C CA . LEU A 1 117 ? -9.202 2.194 6.598 1.00 86.56 117 LEU A CA 1
ATOM 921 C C . LEU A 1 117 ? -9.166 1.091 5.534 1.00 86.56 117 LEU A C 1
ATOM 923 O O . LEU A 1 117 ? -9.751 1.273 4.481 1.00 86.56 117 LEU A O 1
ATOM 927 N N . LEU A 1 118 ? -8.475 -0.024 5.789 1.00 86.50 118 LEU A N 1
ATOM 928 C CA . LEU A 1 118 ? -8.334 -1.116 4.816 1.00 86.50 118 LEU A CA 1
ATOM 929 C C . LEU A 1 118 ? -9.563 -2.032 4.743 1.00 86.50 118 LEU A C 1
ATOM 931 O O . LEU A 1 118 ? -9.749 -2.697 3.733 1.00 86.50 118 LEU A O 1
ATOM 935 N N . LYS A 1 119 ? -10.350 -2.124 5.823 1.00 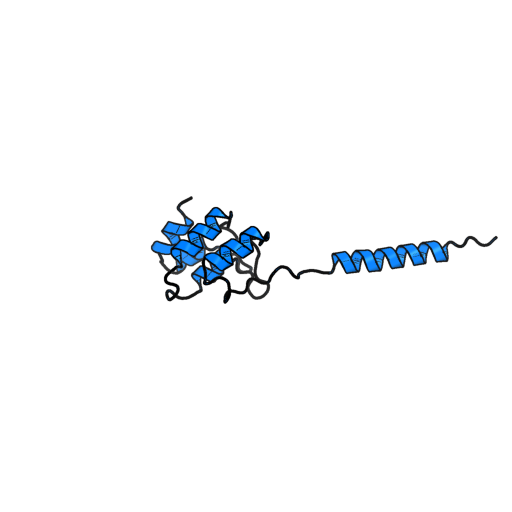82.44 119 LYS A N 1
ATOM 936 C CA . LYS A 1 119 ? -11.537 -2.995 5.912 1.00 82.44 119 LYS A CA 1
ATOM 937 C C . LYS A 1 119 ? -12.845 -2.281 5.558 1.00 82.44 119 LYS A C 1
ATOM 939 O O . LYS A 1 119 ? -13.852 -2.957 5.376 1.00 82.44 119 LYS A O 1
ATOM 944 N N . HIS A 1 120 ? -12.852 -0.949 5.510 1.00 66.00 120 HIS A N 1
ATOM 945 C CA . HIS A 1 120 ? -13.998 -0.182 5.028 1.00 66.00 120 HIS A CA 1
ATOM 946 C C . HIS A 1 120 ? -13.864 0.026 3.515 1.00 66.00 120 HIS A C 1
ATOM 948 O O . HIS A 1 120 ? -13.067 0.858 3.081 1.00 66.00 120 HIS A O 1
ATOM 954 N N . GLU A 1 121 ? -14.641 -0.741 2.749 1.00 49.75 121 GLU A N 1
ATOM 955 C CA . GLU A 1 121 ? -14.935 -0.501 1.326 1.00 49.75 121 GLU A CA 1
ATOM 956 C C . GLU A 1 121 ? -16.152 0.422 1.167 1.00 49.75 121 GLU A C 1
ATOM 958 O O . GLU A 1 121 ? -17.113 0.286 1.966 1.00 49.75 121 GLU A O 1
#

Radius of gyration: 21.45 Å; chains: 1; bounding box: 35×36×76 Å

Organism: NCBI:txid1218591

Secondary structure (DSSP, 8-state):
----HHHHHHHHHHHHHHHHHHHT---------TTGGGSHHHHHHHHHTT--TTPPPTTT---HHHHHHHS-TT-TTHHHHHHHHHHTT--TT---TTS--HHHHHHHTT-HHHHHHHH--

InterPro domains:
  IPR002110 Ankyrin repeat [PS50088] (60-97)
  IPR036770 Ankyrin repeat-containing domain superfamily [G3DSA:1.25.40.20] (32-121)
  IPR036770 Ankyrin repeat-containing domain superfamily [SSF48403] (44-119)

Sequence (121 aa):
MVKDSNSKFFIRFLYYTTLVSFLTFPLLGTELDLSQMRDPKTIKEKVNKGYDVNAKRSADGNTVLLAMINMGNDATDKPKLFQILLQAGADPQTKDQWGKSAIEFAERQNNPKVLGLLKHE